Protein AF-A0AAD8KXF7-F1 (afdb_monomer_lite)

pLDDT: mean 88.36, std 10.7, range [42.16, 96.44]

Sequence (101 aa):
MIGSKQAVVKMNNYQMYRQIMSPGWTLGWKWSKNEVIWSIVGAQATDQGDCKDFPSDIPHSCDKNPRIIDLQPGAPYNQQFQNCCKGGILSLLGQDPHSYN

Foldseek 3Di:
DPDDDDDDDDDADADPPDWADPCADKDKDFDPDQDWAQDAAQKAFPAAPDQPVCPDRRRSHRDRITIIWGAAPPPDPVRHDQPGHPSRTHDHQPPDPRNPD

Structure (mmCIF, N/CA/C/O backbone):
data_AF-A0AAD8KXF7-F1
#
_entry.id   AF-A0AAD8KXF7-F1
#
loop_
_atom_site.group_PDB
_atom_site.id
_atom_site.type_symbol
_atom_site.label_atom_id
_atom_site.label_alt_id
_atom_site.label_comp_id
_atom_site.label_asym_id
_atom_site.label_entity_id
_atom_site.label_seq_id
_atom_site.pdbx_PDB_ins_code
_atom_site.Cartn_x
_atom_site.Cartn_y
_atom_site.Cartn_z
_atom_site.occupancy
_atom_site.B_iso_or_equiv
_atom_site.auth_seq_id
_atom_site.auth_comp_id
_atom_site.auth_asym_id
_atom_site.auth_atom_id
_atom_site.pdbx_PDB_model_num
ATOM 1 N N . MET A 1 1 ? -8.386 15.492 20.223 1.00 42.16 1 MET A N 1
ATOM 2 C CA . MET A 1 1 ? -8.049 14.994 18.874 1.00 42.16 1 MET A CA 1
ATOM 3 C C . MET A 1 1 ? -7.088 13.831 19.034 1.00 42.16 1 MET A C 1
ATOM 5 O O . MET A 1 1 ? -5.999 14.038 19.553 1.00 42.16 1 MET A O 1
ATOM 9 N N . ILE A 1 2 ? -7.506 12.612 18.695 1.00 55.91 2 ILE A N 1
ATOM 10 C CA . ILE A 1 2 ? -6.587 11.470 18.607 1.00 55.91 2 ILE A CA 1
ATOM 11 C C . ILE A 1 2 ? -5.728 11.742 17.367 1.00 55.91 2 ILE A C 1
ATOM 13 O O . ILE A 1 2 ? -6.268 11.900 16.278 1.00 55.91 2 ILE A O 1
ATOM 17 N N . GLY A 1 3 ? -4.423 11.943 17.549 1.00 65.19 3 GLY A N 1
ATOM 18 C CA . GLY A 1 3 ? -3.539 12.388 16.472 1.00 65.19 3 GLY A CA 1
ATOM 19 C C . GLY A 1 3 ? -3.430 11.348 15.358 1.00 65.19 3 GLY A C 1
ATOM 20 O O . GLY A 1 3 ? -3.062 10.203 15.615 1.00 65.19 3 GLY A O 1
ATOM 21 N N . SER A 1 4 ? -3.717 11.750 14.120 1.00 76.69 4 SER A N 1
ATOM 22 C CA . SER A 1 4 ? -3.412 10.953 12.933 1.00 76.69 4 SER A CA 1
ATOM 23 C C . SER A 1 4 ? -1.900 10.947 12.707 1.00 76.69 4 SER A C 1
ATOM 25 O O . SER A 1 4 ? -1.296 12.010 12.547 1.00 76.69 4 SER A O 1
ATOM 27 N N . LYS A 1 5 ? -1.281 9.766 12.680 1.00 86.56 5 LYS A N 1
ATOM 28 C CA . LYS A 1 5 ? 0.119 9.616 12.266 1.00 86.56 5 LYS A CA 1
ATOM 29 C C . LYS A 1 5 ? 0.172 9.428 10.754 1.00 86.56 5 LYS A C 1
ATOM 31 O O . LYS A 1 5 ? -0.596 8.641 10.211 1.00 86.56 5 LYS A O 1
ATOM 36 N N . GLN A 1 6 ? 1.087 10.129 10.097 1.00 91.31 6 GLN A N 1
ATOM 37 C CA . GLN A 1 6 ? 1.376 9.951 8.677 1.00 91.31 6 GLN A CA 1
ATOM 38 C C . GLN A 1 6 ? 2.772 9.353 8.527 1.00 91.31 6 GLN A C 1
ATOM 40 O O . GLN A 1 6 ? 3.682 9.690 9.286 1.00 91.31 6 GLN A O 1
ATOM 45 N N . ALA A 1 7 ? 2.932 8.462 7.557 1.00 91.81 7 ALA A N 1
ATOM 46 C CA . ALA A 1 7 ? 4.209 7.867 7.205 1.00 91.81 7 ALA A CA 1
ATOM 47 C C . ALA A 1 7 ? 4.306 7.768 5.683 1.00 91.81 7 ALA A C 1
ATOM 49 O O . ALA A 1 7 ? 3.321 7.455 5.016 1.00 91.81 7 ALA A O 1
ATOM 50 N N . VAL A 1 8 ? 5.499 8.020 5.151 1.00 93.25 8 VAL A N 1
ATOM 51 C CA . VAL A 1 8 ? 5.817 7.820 3.736 1.00 93.25 8 VAL A CA 1
ATOM 52 C C . VAL A 1 8 ? 6.799 6.665 3.647 1.00 93.25 8 VAL A C 1
ATOM 54 O O . VAL A 1 8 ? 7.829 6.668 4.321 1.00 93.25 8 VAL A O 1
ATOM 57 N N . VAL A 1 9 ? 6.476 5.673 2.822 1.00 91.56 9 VAL A N 1
ATOM 58 C CA . VAL A 1 9 ? 7.314 4.493 2.607 1.00 91.56 9 VAL A CA 1
ATOM 59 C C . VAL A 1 9 ? 7.899 4.562 1.204 1.00 91.56 9 VAL A C 1
ATOM 61 O O . VAL A 1 9 ? 7.161 4.623 0.225 1.00 91.56 9 VAL A O 1
ATOM 64 N N . LYS A 1 10 ? 9.232 4.537 1.106 1.00 91.00 10 LYS A N 1
ATOM 65 C CA . LYS A 1 10 ? 9.954 4.446 -0.168 1.00 91.00 10 LYS A CA 1
ATOM 66 C C . LYS A 1 10 ? 10.543 3.047 -0.315 1.00 91.00 10 LYS A C 1
ATOM 6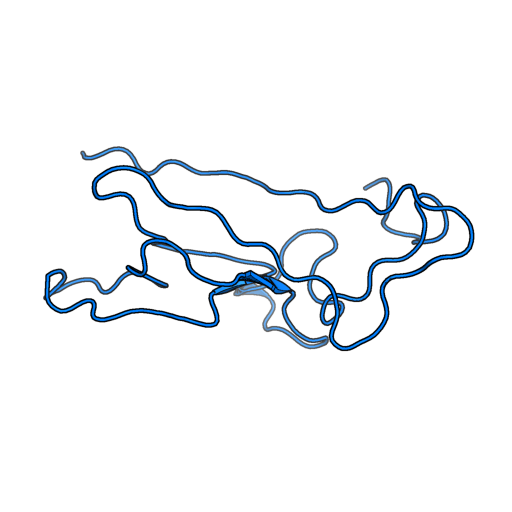8 O O . LYS A 1 10 ? 11.361 2.630 0.502 1.00 91.00 10 LYS A O 1
ATOM 73 N N . MET A 1 11 ? 10.150 2.347 -1.374 1.00 89.06 11 MET A N 1
ATOM 74 C CA . MET A 1 11 ? 10.693 1.036 -1.730 1.00 89.06 11 MET A CA 1
ATOM 75 C C . MET A 1 11 ? 11.840 1.221 -2.727 1.00 89.06 11 MET A C 1
ATOM 77 O O . MET A 1 11 ? 11.652 1.828 -3.775 1.00 89.06 11 MET A O 1
ATOM 81 N N . ASN A 1 12 ? 13.026 0.699 -2.409 1.00 89.19 12 ASN A N 1
ATOM 82 C CA . ASN A 1 12 ? 14.194 0.727 -3.293 1.00 89.19 12 ASN A CA 1
ATOM 83 C C . ASN A 1 12 ? 14.739 -0.693 -3.469 1.00 89.19 12 ASN A C 1
ATOM 85 O O . ASN A 1 12 ? 14.829 -1.446 -2.498 1.00 89.19 12 ASN A O 1
ATOM 89 N N . ASN A 1 13 ? 15.149 -1.044 -4.688 1.00 90.00 13 ASN A N 1
ATOM 90 C CA . ASN A 1 13 ? 15.802 -2.317 -4.974 1.00 90.00 13 ASN A CA 1
ATOM 91 C C . ASN A 1 13 ? 17.305 -2.106 -5.217 1.00 90.00 13 ASN A C 1
ATOM 93 O O . ASN A 1 13 ? 17.710 -1.551 -6.238 1.00 90.00 13 ASN A O 1
ATOM 97 N N . TYR A 1 14 ? 18.119 -2.570 -4.267 1.00 90.06 14 TYR A N 1
ATOM 98 C CA . TYR A 1 14 ? 19.587 -2.500 -4.305 1.00 90.06 14 TYR A CA 1
ATOM 99 C C . TYR A 1 14 ? 20.247 -3.809 -4.760 1.00 90.06 14 TYR A C 1
ATOM 101 O O . TYR A 1 14 ? 21.468 -3.943 -4.690 1.00 90.06 14 TYR A O 1
ATOM 109 N N . GLN A 1 15 ? 19.468 -4.810 -5.173 1.00 87.06 15 GLN A N 1
ATOM 110 C CA . GLN A 1 15 ? 20.046 -6.036 -5.717 1.00 87.06 15 GLN A CA 1
ATOM 111 C C . GLN A 1 15 ? 20.699 -5.736 -7.071 1.00 87.06 15 GLN A C 1
ATOM 113 O O . GLN A 1 15 ? 20.350 -4.756 -7.711 1.00 87.06 15 GLN A O 1
ATOM 118 N N . MET A 1 16 ? 21.650 -6.556 -7.523 1.00 83.81 16 MET A N 1
ATOM 119 C CA . MET A 1 16 ? 22.209 -6.460 -8.878 1.00 83.81 16 MET A CA 1
ATOM 120 C C . MET A 1 16 ? 21.545 -7.497 -9.783 1.00 83.81 16 MET A C 1
ATOM 122 O O . MET A 1 16 ? 21.379 -8.648 -9.380 1.00 83.81 16 MET A O 1
ATOM 126 N N . TYR A 1 17 ? 21.176 -7.093 -11.002 1.00 81.81 17 TYR A N 1
ATOM 127 C CA . TYR A 1 17 ? 20.597 -7.962 -12.043 1.00 81.81 17 TYR A CA 1
ATOM 128 C C . TYR A 1 17 ? 19.310 -8.713 -11.645 1.00 81.81 17 TYR A C 1
ATOM 130 O O . TYR A 1 17 ? 18.910 -9.661 -12.315 1.00 81.81 17 TYR A O 1
ATOM 138 N N . ARG A 1 18 ? 18.646 -8.299 -10.560 1.00 88.69 18 ARG A N 1
ATOM 139 C CA . ARG A 1 18 ? 17.400 -8.893 -10.061 1.00 88.69 18 ARG A CA 1
ATOM 140 C C . ARG A 1 18 ? 16.342 -7.818 -9.869 1.00 88.69 18 ARG A C 1
ATOM 142 O O . ARG A 1 18 ? 16.205 -7.251 -8.789 1.00 88.69 18 ARG A O 1
ATOM 149 N N . GLN A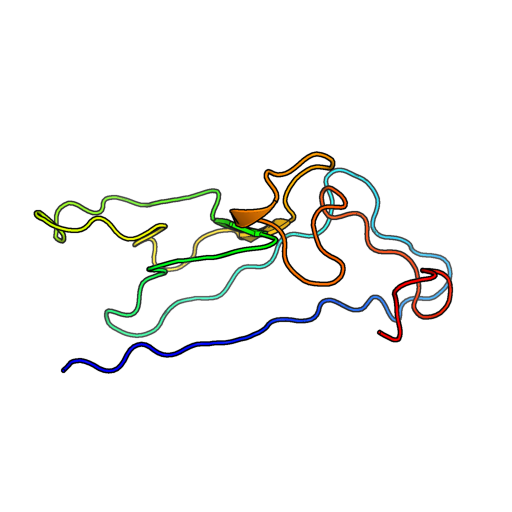 1 19 ? 15.618 -7.515 -10.938 1.00 89.44 19 GLN A N 1
ATOM 150 C CA . GLN A 1 19 ? 14.432 -6.663 -10.865 1.00 89.44 19 GLN A CA 1
ATOM 151 C C . GLN A 1 19 ? 13.272 -7.439 -10.235 1.00 89.44 19 GLN A C 1
ATOM 153 O O . GLN A 1 19 ? 13.142 -8.647 -10.446 1.00 89.44 19 GLN A O 1
ATOM 158 N N . ILE A 1 20 ? 12.416 -6.744 -9.484 1.00 92.81 20 ILE A N 1
ATOM 159 C CA . ILE A 1 20 ? 11.141 -7.311 -9.045 1.00 92.81 20 ILE A CA 1
ATOM 160 C C . ILE A 1 20 ? 10.153 -7.098 -10.185 1.00 92.81 20 ILE A C 1
ATOM 162 O O . ILE A 1 20 ? 9.811 -5.962 -10.504 1.00 92.81 20 ILE A O 1
ATOM 166 N N . MET A 1 21 ? 9.736 -8.192 -10.810 1.00 91.19 21 MET A N 1
ATOM 167 C CA . MET A 1 21 ? 8.732 -8.200 -11.874 1.00 91.19 21 MET A CA 1
ATOM 168 C C . MET A 1 21 ? 7.351 -8.542 -11.294 1.00 91.19 21 MET A C 1
ATOM 170 O O . MET A 1 21 ? 7.230 -8.864 -10.111 1.00 91.19 21 MET A O 1
ATOM 174 N N . SER A 1 22 ? 6.307 -8.493 -12.127 1.00 90.06 22 SER A N 1
ATOM 175 C CA . SER A 1 22 ? 4.955 -8.949 -11.763 1.00 90.06 22 SER A CA 1
ATOM 176 C C . SER A 1 22 ? 4.991 -10.358 -11.128 1.00 90.06 22 SER A C 1
ATOM 178 O O . SER A 1 22 ? 5.735 -11.209 -11.626 1.00 90.06 22 SER A O 1
ATOM 180 N N . PRO A 1 23 ? 4.250 -10.628 -10.032 1.00 90.31 23 PRO A N 1
ATOM 181 C CA . PRO A 1 23 ? 3.138 -9.846 -9.466 1.00 90.31 23 PRO A CA 1
ATOM 182 C C . PRO A 1 23 ? 3.550 -8.633 -8.617 1.00 90.31 23 PRO A C 1
ATOM 184 O O . PRO A 1 23 ? 2.681 -7.942 -8.092 1.00 90.31 23 PRO A O 1
ATOM 187 N N . GLY A 1 24 ? 4.853 -8.365 -8.502 1.00 93.75 24 GLY A N 1
ATOM 188 C CA . GLY A 1 24 ? 5.390 -7.206 -7.806 1.00 93.75 24 GLY A CA 1
ATOM 189 C C . GLY A 1 24 ? 5.772 -7.480 -6.354 1.00 93.75 24 GLY A C 1
ATOM 190 O O . GLY A 1 24 ? 5.667 -8.599 -5.848 1.00 93.75 24 GLY A O 1
ATOM 191 N N . TRP A 1 25 ? 6.268 -6.445 -5.679 1.00 93.31 25 TRP A N 1
ATOM 192 C CA . TRP A 1 25 ? 6.572 -6.520 -4.254 1.00 93.31 25 TRP A CA 1
ATOM 193 C C . TRP A 1 25 ? 5.294 -6.512 -3.410 1.00 93.31 25 TRP A C 1
ATOM 195 O O . TRP A 1 25 ? 4.274 -5.928 -3.771 1.00 93.31 25 TRP A O 1
ATOM 205 N N . THR A 1 26 ? 5.388 -7.120 -2.231 1.00 94.88 26 THR A N 1
ATOM 206 C CA . THR A 1 26 ? 4.374 -7.023 -1.181 1.00 94.88 26 THR A CA 1
ATOM 207 C C . THR A 1 26 ? 5.051 -6.597 0.108 1.00 94.88 26 THR A C 1
ATOM 209 O O . THR A 1 26 ? 6.139 -7.087 0.417 1.00 94.88 26 THR A O 1
ATOM 212 N N . LEU A 1 27 ? 4.410 -5.727 0.876 1.00 93.44 27 LEU A N 1
ATOM 213 C CA . LEU A 1 27 ? 4.910 -5.268 2.164 1.00 93.44 27 LEU A CA 1
ATOM 214 C C . LEU A 1 27 ? 3.872 -5.574 3.243 1.00 93.44 27 LEU A C 1
ATOM 216 O O . LEU A 1 27 ? 2.681 -5.400 3.024 1.00 93.44 27 LEU A O 1
ATOM 220 N N . GLY A 1 28 ? 4.309 -6.038 4.406 1.00 91.31 28 GLY A N 1
ATOM 221 C CA . GLY A 1 28 ? 3.425 -6.303 5.536 1.00 91.31 28 GLY A CA 1
ATOM 222 C C . GLY A 1 28 ? 4.132 -5.968 6.835 1.00 91.31 28 GLY A C 1
ATOM 223 O O . GLY A 1 28 ? 5.321 -6.247 6.992 1.00 91.31 28 GLY A O 1
ATOM 224 N N . TRP A 1 29 ? 3.409 -5.352 7.760 1.00 88.88 29 TRP A N 1
ATOM 225 C CA . TRP A 1 29 ? 3.859 -5.162 9.130 1.00 88.88 29 TRP A CA 1
ATOM 226 C C . TRP A 1 29 ? 2.665 -5.214 10.071 1.00 88.88 29 TRP A C 1
ATOM 228 O O . TRP A 1 29 ? 1.525 -4.949 9.688 1.00 88.88 29 TRP A O 1
ATOM 238 N N . LYS A 1 30 ? 2.953 -5.543 11.330 1.00 93.00 30 LYS A N 1
ATOM 239 C CA . LYS A 1 30 ? 1.935 -5.637 12.365 1.00 93.00 30 LYS A CA 1
ATOM 240 C C . LYS A 1 30 ? 1.695 -4.273 13.006 1.00 93.00 30 LYS A C 1
ATOM 242 O O . LYS A 1 30 ? 2.589 -3.735 13.659 1.00 93.00 30 LYS A O 1
ATOM 247 N N . TRP A 1 31 ? 0.488 -3.739 12.859 1.00 90.75 31 TRP A N 1
ATOM 248 C CA . TRP A 1 31 ? 0.072 -2.495 13.509 1.00 90.75 31 TRP A CA 1
ATOM 249 C C . TRP A 1 31 ? -0.069 -2.684 15.021 1.00 90.75 31 TRP A C 1
ATOM 251 O O . TRP A 1 31 ? -0.596 -3.695 15.497 1.00 90.75 31 TRP A O 1
ATOM 261 N N . SER A 1 32 ? 0.414 -1.712 15.797 1.00 90.75 32 SER A N 1
ATOM 262 C CA . SER A 1 32 ? 0.470 -1.823 17.255 1.00 90.75 32 SER A CA 1
ATOM 263 C C . SER A 1 32 ? -0.859 -1.445 17.901 1.00 90.75 32 SER A C 1
ATOM 265 O O . SER A 1 32 ? -1.549 -0.533 17.447 1.00 90.75 32 SER A O 1
ATOM 267 N N . LYS A 1 33 ? -1.213 -2.105 19.010 1.00 89.19 33 LYS A N 1
ATOM 268 C CA . LYS A 1 33 ? -2.417 -1.806 19.810 1.00 89.19 33 LYS A CA 1
ATOM 269 C C . LYS A 1 33 ? -3.662 -1.673 18.925 1.00 89.19 33 LYS A C 1
ATOM 271 O O . LYS A 1 33 ? -4.025 -2.644 18.277 1.00 89.19 33 LYS A O 1
ATOM 276 N N . ASN A 1 34 ? -4.250 -0.478 18.842 1.00 87.94 34 ASN A N 1
ATOM 277 C CA . ASN A 1 34 ? -5.461 -0.165 18.080 1.00 87.94 34 ASN A CA 1
ATOM 278 C C . ASN A 1 34 ? -5.164 0.675 16.825 1.00 87.94 34 ASN A C 1
ATOM 280 O O . ASN A 1 34 ? -6.071 1.284 16.273 1.00 87.94 34 ASN A O 1
ATOM 284 N N . GLU A 1 35 ? -3.904 0.739 16.381 1.00 91.25 35 GLU A N 1
ATOM 285 C CA . GLU A 1 35 ? -3.560 1.380 15.111 1.00 91.25 35 GLU A CA 1
ATOM 286 C C . GLU A 1 35 ? -4.194 0.603 13.947 1.00 91.25 35 GLU A C 1
ATOM 288 O O . GLU A 1 35 ? -4.230 -0.635 13.955 1.00 91.25 35 GLU A O 1
ATOM 293 N N . VAL A 1 36 ? -4.718 1.363 12.987 1.00 93.31 36 VAL A N 1
ATOM 294 C CA . VAL A 1 36 ? -5.391 0.912 11.765 1.00 93.31 36 VAL A CA 1
ATOM 295 C C . VAL A 1 36 ? -4.980 1.828 10.614 1.00 93.31 36 VAL A C 1
ATOM 297 O O . VAL A 1 36 ? -4.500 2.945 10.838 1.00 93.31 36 VAL A O 1
ATOM 300 N N . ILE A 1 37 ? -5.178 1.374 9.382 1.00 94.75 37 ILE A N 1
ATOM 301 C CA . ILE A 1 37 ? -4.909 2.166 8.185 1.00 94.75 37 ILE A CA 1
ATOM 302 C C . ILE A 1 37 ? -6.155 2.980 7.872 1.00 94.75 37 ILE A C 1
ATOM 304 O O . ILE A 1 37 ? -7.102 2.461 7.296 1.00 94.75 37 ILE A O 1
ATOM 308 N N . TRP A 1 38 ? -6.151 4.261 8.226 1.00 94.38 38 TRP A N 1
ATOM 309 C CA . TRP A 1 38 ? -7.250 5.164 7.875 1.00 94.38 38 TRP A CA 1
ATOM 310 C C . TRP A 1 38 ? -7.275 5.494 6.384 1.00 94.38 38 TRP A C 1
ATOM 312 O O . TRP A 1 38 ? -8.327 5.459 5.760 1.00 94.38 38 TRP A O 1
ATOM 322 N N . SER A 1 39 ? -6.111 5.789 5.810 1.00 94.06 39 SER A N 1
ATOM 323 C CA . SER A 1 39 ? -5.957 6.119 4.397 1.00 94.06 39 SER A CA 1
ATOM 324 C C . SER A 1 39 ? -4.576 5.696 3.911 1.00 94.06 39 SER A C 1
ATOM 326 O O . SER A 1 39 ? -3.608 5.694 4.676 1.00 94.06 39 SER A O 1
ATOM 328 N N . ILE A 1 40 ? -4.503 5.324 2.639 1.00 94.50 40 ILE A N 1
ATOM 329 C CA . ILE A 1 40 ? -3.284 4.966 1.923 1.00 94.50 40 ILE A CA 1
ATOM 330 C C . ILE A 1 40 ? -3.418 5.471 0.484 1.00 94.50 40 ILE A C 1
ATOM 332 O O . ILE A 1 40 ? -4.498 5.418 -0.095 1.00 94.50 40 ILE A O 1
ATOM 336 N N . VAL A 1 41 ? -2.328 5.993 -0.075 1.00 95.75 41 VAL A N 1
ATOM 337 C CA . VAL A 1 41 ? -2.246 6.460 -1.467 1.00 95.75 41 VAL A CA 1
ATOM 338 C C . VAL A 1 41 ? -0.958 5.939 -2.092 1.00 95.75 41 VAL A C 1
ATOM 340 O O . VAL A 1 41 ? 0.030 5.710 -1.395 1.00 95.75 41 VAL A O 1
ATOM 343 N N . GLY A 1 42 ? -0.974 5.698 -3.401 1.00 95.12 42 GLY A N 1
ATOM 344 C CA . GLY A 1 42 ? 0.114 5.057 -4.143 1.00 95.12 42 GLY A CA 1
ATOM 345 C C . GLY A 1 42 ? 0.243 3.546 -3.918 1.00 95.12 42 GLY A C 1
ATOM 346 O O . GLY A 1 42 ? 0.961 2.884 -4.652 1.00 95.12 42 GLY A O 1
ATOM 347 N N . ALA A 1 43 ? -0.469 2.988 -2.943 1.00 95.38 43 ALA A N 1
ATOM 348 C CA . ALA A 1 43 ? -0.522 1.566 -2.626 1.00 95.38 43 ALA A CA 1
ATOM 349 C C . ALA A 1 43 ? -1.905 1.226 -2.047 1.00 95.38 43 ALA A C 1
ATOM 351 O O . ALA A 1 43 ? -2.703 2.121 -1.776 1.00 95.38 43 ALA A O 1
ATOM 352 N N . GLN A 1 44 ? -2.187 -0.057 -1.827 1.00 95.50 44 GLN A N 1
ATOM 353 C CA . GLN A 1 44 ? -3.403 -0.511 -1.153 1.00 95.50 44 GLN A CA 1
ATOM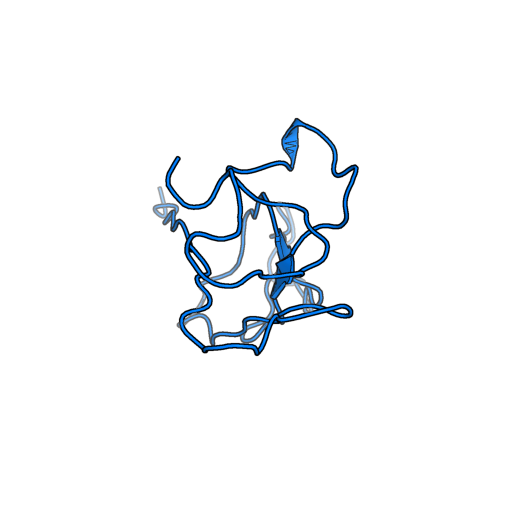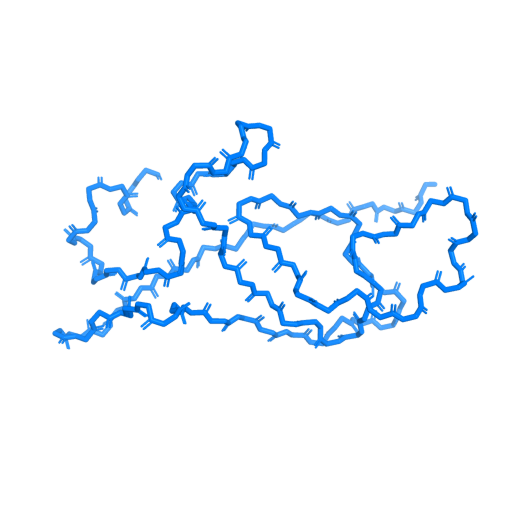 354 C C . GLN A 1 44 ? -3.135 -1.711 -0.246 1.00 95.50 44 GLN A C 1
ATOM 356 O O . GLN A 1 44 ? -2.351 -2.599 -0.582 1.00 95.50 44 GLN A O 1
ATOM 361 N N . ALA A 1 45 ? -3.829 -1.762 0.890 1.00 96.44 45 ALA A N 1
ATOM 362 C CA . ALA A 1 45 ? -3.988 -3.000 1.647 1.00 96.44 45 ALA A CA 1
ATOM 363 C C . ALA A 1 45 ? -4.973 -3.934 0.930 1.00 96.44 45 ALA A C 1
ATOM 365 O O . ALA A 1 45 ? -6.080 -3.500 0.616 1.00 96.44 45 ALA A O 1
ATOM 366 N N . THR A 1 46 ? -4.592 -5.194 0.693 1.00 94.00 46 THR A N 1
ATOM 367 C CA . THR A 1 46 ? -5.481 -6.200 0.082 1.00 94.00 46 THR A CA 1
ATOM 368 C C . THR A 1 46 ? -6.482 -6.789 1.064 1.00 94.00 46 THR A C 1
ATOM 370 O O . THR A 1 46 ? -7.518 -7.293 0.647 1.00 94.00 46 THR A O 1
ATOM 373 N N . ASP A 1 47 ? -6.176 -6.713 2.355 1.00 93.19 47 ASP A N 1
ATOM 374 C CA . ASP A 1 47 ? -6.966 -7.305 3.426 1.00 93.19 47 ASP A CA 1
ATOM 375 C C . ASP A 1 47 ? -7.481 -6.181 4.327 1.00 93.19 47 ASP A C 1
ATOM 377 O O . ASP A 1 47 ? -6.700 -5.437 4.926 1.00 93.19 47 ASP A O 1
ATOM 381 N N . GLN A 1 48 ? -8.804 -6.009 4.385 1.00 91.62 48 GLN A N 1
ATOM 382 C CA . GLN A 1 48 ? -9.426 -4.967 5.211 1.00 91.62 48 GLN A CA 1
ATOM 383 C C . GLN A 1 48 ? -9.648 -5.423 6.657 1.00 91.62 48 GLN A C 1
ATOM 385 O O . GLN A 1 48 ? -9.537 -4.606 7.566 1.00 91.62 48 GLN A O 1
ATOM 390 N N . GLY A 1 49 ? -9.903 -6.718 6.876 1.00 92.31 49 GLY A N 1
ATOM 391 C CA . GL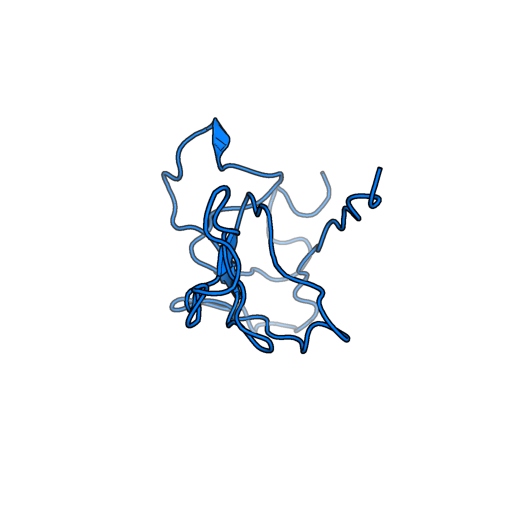Y A 1 49 ? -10.283 -7.272 8.179 1.00 92.31 49 GLY A CA 1
ATOM 392 C C . GLY A 1 49 ? -11.773 -7.093 8.510 1.00 92.31 49 GLY A C 1
ATOM 393 O O . GLY A 1 49 ? -12.556 -6.632 7.681 1.00 92.31 49 GLY A O 1
ATOM 394 N N . ASP A 1 50 ? -12.172 -7.484 9.725 1.00 93.00 50 ASP A N 1
ATOM 395 C CA . ASP A 1 50 ? -13.540 -7.301 10.238 1.00 93.00 50 ASP A CA 1
ATOM 396 C C . ASP A 1 50 ? -13.645 -5.987 11.031 1.00 93.00 50 ASP A C 1
ATOM 398 O O . ASP A 1 50 ? -13.388 -5.946 12.234 1.00 93.00 50 ASP A O 1
ATOM 402 N N . CYS A 1 51 ? -13.993 -4.891 10.352 1.00 93.19 51 CYS A N 1
ATOM 403 C CA . CYS A 1 51 ? -13.967 -3.538 10.927 1.00 93.19 51 CYS A CA 1
ATOM 404 C C . CYS A 1 51 ? -15.245 -3.142 11.681 1.00 93.19 51 CYS A C 1
ATOM 406 O O . CYS A 1 51 ? -15.577 -1.960 11.749 1.00 93.19 51 CYS A O 1
ATOM 408 N N . LYS A 1 52 ? -15.964 -4.105 12.271 1.00 92.38 52 LYS A N 1
ATOM 409 C CA . LYS A 1 52 ? -17.226 -3.869 13.007 1.00 92.38 52 LYS A CA 1
ATOM 410 C C . LYS A 1 52 ? -17.110 -2.890 14.173 1.00 92.38 52 LYS A C 1
ATOM 412 O O . LYS A 1 52 ? -18.093 -2.232 14.500 1.00 92.38 52 LYS A O 1
ATOM 417 N N . ASP A 1 53 ? -15.925 -2.758 14.761 1.00 90.25 53 ASP A N 1
ATOM 418 C CA . ASP A 1 53 ? -15.666 -1.807 15.848 1.00 90.25 53 ASP A CA 1
ATOM 419 C C . ASP A 1 53 ? -15.696 -0.331 15.382 1.00 90.25 53 ASP A C 1
ATOM 421 O O . ASP A 1 53 ? -15.627 0.579 16.209 1.00 90.25 53 ASP A O 1
ATOM 425 N N . PHE A 1 54 ? -15.827 -0.079 14.070 1.00 90.69 54 PHE A N 1
ATOM 426 C CA . PHE A 1 54 ? -15.845 1.246 13.441 1.00 90.69 54 PHE A CA 1
ATOM 427 C C . PHE A 1 54 ? -17.192 1.522 12.735 1.00 90.69 54 PHE A C 1
ATOM 429 O O . PHE A 1 54 ? -17.283 1.449 11.511 1.00 90.69 54 PHE A O 1
ATOM 436 N N . PRO A 1 55 ? -18.268 1.848 13.478 1.00 86.50 55 PRO A N 1
ATOM 437 C CA . PRO A 1 55 ? -19.627 1.910 12.930 1.00 86.50 55 PRO A CA 1
ATOM 438 C C . PRO A 1 55 ? -19.924 3.135 12.048 1.00 86.50 55 PRO A C 1
ATOM 440 O O . PRO A 1 55 ? -20.888 3.105 11.287 1.00 86.50 55 PRO A O 1
ATOM 443 N N . SER A 1 56 ? -19.156 4.222 12.167 1.00 89.12 56 SER A N 1
ATOM 444 C CA . SER A 1 56 ? -19.424 5.489 11.465 1.00 89.12 56 SER A CA 1
ATOM 445 C C . SER A 1 56 ? -18.413 5.829 10.374 1.00 89.12 56 SER A C 1
ATOM 447 O O . SER A 1 56 ? -18.795 6.384 9.350 1.00 89.12 56 SER A O 1
ATOM 449 N N . ASP A 1 57 ? -17.134 5.536 10.604 1.00 90.81 57 ASP A N 1
ATOM 450 C CA . ASP A 1 57 ? -16.045 5.847 9.680 1.00 90.81 57 ASP A CA 1
ATOM 451 C C . ASP A 1 57 ? -15.140 4.623 9.581 1.00 90.81 57 ASP A C 1
ATOM 453 O O . ASP A 1 57 ? -14.436 4.282 10.536 1.00 90.81 57 ASP A O 1
ATOM 457 N N . ILE A 1 58 ? -15.256 3.908 8.463 1.00 93.06 58 ILE A N 1
ATOM 458 C CA . ILE A 1 58 ? -14.582 2.630 8.257 1.00 93.06 58 ILE A CA 1
ATOM 459 C C . ILE A 1 58 ? -13.170 2.925 7.734 1.00 93.06 58 ILE A C 1
ATOM 461 O O . ILE A 1 58 ? -13.037 3.520 6.662 1.00 93.06 58 ILE A O 1
ATOM 465 N N . PRO A 1 59 ? -12.107 2.510 8.446 1.00 94.69 59 PRO A N 1
ATOM 466 C CA . PRO A 1 59 ? -10.741 2.683 7.965 1.00 94.69 59 PRO A CA 1
ATOM 467 C C . PRO A 1 59 ? -10.514 1.896 6.666 1.00 94.69 59 PRO A C 1
ATOM 469 O O . PRO A 1 59 ? -11.146 0.865 6.442 1.00 94.69 59 PRO A O 1
ATOM 472 N N . HIS A 1 60 ? -9.547 2.320 5.843 1.00 95.12 60 HIS A N 1
ATOM 473 C CA . HIS A 1 60 ? -9.105 1.550 4.668 1.00 95.12 60 HIS A CA 1
ATOM 474 C C . HIS A 1 60 ? -8.818 0.078 5.009 1.00 95.12 60 HIS A C 1
ATOM 476 O O . HIS A 1 60 ? -9.195 -0.817 4.253 1.00 95.12 60 HIS A O 1
ATOM 482 N N . SER A 1 61 ? -8.155 -0.177 6.143 1.00 95.69 61 SER A N 1
ATOM 483 C CA . SER A 1 61 ? -7.982 -1.520 6.709 1.00 95.69 61 SER A CA 1
ATOM 484 C C . SER A 1 61 ? -7.827 -1.459 8.230 1.00 95.69 61 SER A C 1
ATOM 486 O O . SER A 1 61 ? -7.020 -0.686 8.751 1.00 95.69 61 SER A O 1
ATOM 488 N N . CYS A 1 62 ? -8.586 -2.291 8.941 1.00 94.94 62 CYS A N 1
ATOM 489 C CA . CYS A 1 62 ? -8.455 -2.525 10.380 1.00 94.94 62 CYS A CA 1
ATOM 490 C C . CYS A 1 62 ? -7.729 -3.838 10.708 1.00 94.94 62 CYS A C 1
ATOM 492 O O . CYS A 1 62 ? -7.531 -4.148 11.888 1.00 94.94 62 CYS A O 1
ATOM 494 N N . ASP A 1 63 ? -7.327 -4.606 9.690 1.00 95.06 63 ASP A N 1
ATOM 495 C CA . ASP A 1 63 ? -6.514 -5.798 9.887 1.00 95.06 63 ASP A CA 1
ATOM 496 C C . ASP A 1 63 ? -5.196 -5.427 10.586 1.00 95.06 63 ASP A C 1
ATOM 498 O O . ASP A 1 63 ? -4.582 -4.384 10.341 1.00 95.06 63 ASP A O 1
ATOM 502 N N . LYS A 1 64 ? -4.753 -6.289 11.501 1.00 93.06 64 LYS A N 1
ATOM 503 C CA . LYS A 1 64 ? -3.521 -6.074 12.258 1.00 93.06 64 LYS A CA 1
ATOM 504 C C . LYS A 1 64 ? -2.282 -6.324 11.426 1.00 93.06 64 LYS A C 1
ATOM 506 O O . LYS A 1 64 ? -1.253 -5.743 11.754 1.00 93.06 64 LYS A O 1
ATOM 511 N N . ASN A 1 65 ? -2.356 -7.178 10.410 1.00 93.88 65 ASN A N 1
ATOM 512 C CA . ASN A 1 65 ? -1.221 -7.509 9.555 1.00 93.88 65 ASN A CA 1
ATOM 513 C C . ASN A 1 65 ? -1.635 -7.552 8.073 1.00 93.88 65 ASN A C 1
ATOM 515 O O . ASN A 1 65 ? -1.514 -8.605 7.440 1.00 93.88 65 ASN A O 1
ATOM 519 N N . PRO A 1 66 ? -2.117 -6.424 7.520 1.00 95.56 66 PRO A N 1
ATOM 520 C CA . PRO A 1 66 ? -2.583 -6.382 6.148 1.00 95.56 66 PRO A CA 1
ATOM 521 C C . PRO A 1 66 ? -1.407 -6.544 5.188 1.00 95.56 66 PRO A C 1
ATOM 523 O O . PRO A 1 66 ? -0.308 -6.028 5.427 1.00 95.56 66 PRO A O 1
ATOM 526 N N . ARG A 1 67 ? -1.646 -7.201 4.053 1.00 95.88 67 ARG A N 1
ATOM 527 C CA . ARG A 1 67 ? -0.693 -7.198 2.943 1.00 95.88 67 ARG A CA 1
ATOM 528 C C . ARG A 1 67 ? -0.892 -5.940 2.101 1.00 95.88 67 ARG A C 1
ATOM 530 O O . ARG A 1 67 ? -1.971 -5.707 1.568 1.00 95.88 67 ARG A O 1
ATOM 537 N N . ILE A 1 68 ? 0.161 -5.145 1.966 1.00 96.06 68 ILE A N 1
ATOM 538 C CA . ILE A 1 68 ? 0.209 -3.942 1.136 1.00 96.06 68 ILE A CA 1
ATOM 539 C C . ILE A 1 68 ? 0.827 -4.279 -0.218 1.00 96.06 68 ILE A C 1
ATOM 541 O O . ILE A 1 68 ? 1.890 -4.903 -0.285 1.00 96.06 68 ILE A O 1
ATOM 545 N N . ILE A 1 69 ? 0.172 -3.832 -1.283 1.00 95.50 69 ILE A N 1
ATOM 546 C CA . ILE A 1 69 ? 0.657 -3.915 -2.661 1.00 95.50 69 ILE A CA 1
ATOM 547 C C . ILE A 1 69 ? 0.654 -2.531 -3.302 1.00 95.50 69 ILE A C 1
ATOM 549 O O . ILE A 1 69 ? -0.142 -1.667 -2.934 1.00 95.50 69 ILE A O 1
ATOM 553 N N . ASP A 1 70 ? 1.526 -2.329 -4.279 1.00 95.31 70 ASP A N 1
ATOM 554 C CA . ASP A 1 70 ? 1.483 -1.152 -5.143 1.00 95.31 70 ASP A CA 1
ATOM 555 C C . ASP A 1 70 ? 0.186 -1.125 -5.969 1.00 95.31 70 ASP A C 1
ATOM 557 O O . ASP A 1 70 ? -0.403 -2.167 -6.284 1.00 95.31 70 ASP A O 1
ATOM 561 N N . LEU A 1 71 ? -0.256 0.071 -6.349 1.00 95.75 71 LEU A N 1
ATOM 562 C CA . LEU A 1 71 ? -1.381 0.203 -7.269 1.00 95.75 71 LEU A CA 1
ATOM 563 C C . LEU A 1 71 ? -0.968 -0.197 -8.695 1.00 95.75 71 LEU A C 1
ATOM 565 O O . LEU A 1 71 ? 0.205 -0.175 -9.068 1.00 95.75 71 LEU A O 1
ATOM 569 N N . GLN A 1 72 ? -1.945 -0.583 -9.513 1.00 94.56 72 GLN A N 1
ATOM 570 C CA . GLN A 1 72 ? -1.697 -0.884 -10.924 1.00 94.56 72 GLN A CA 1
ATOM 571 C C . GLN A 1 72 ? -1.499 0.405 -11.742 1.00 94.56 72 GLN A C 1
ATOM 573 O O . GLN A 1 72 ? -2.010 1.464 -11.351 1.00 94.56 72 GLN A O 1
ATOM 578 N N . PRO A 1 73 ? -0.810 0.330 -12.898 1.00 93.19 73 PRO A N 1
ATOM 579 C CA . PRO A 1 73 ? -0.763 1.438 -13.844 1.00 93.19 73 PRO A CA 1
ATOM 580 C C . PRO A 1 73 ? -2.175 1.908 -14.213 1.00 93.19 73 PRO A C 1
ATOM 582 O O . PRO A 1 73 ? -3.068 1.094 -14.441 1.00 93.19 73 PRO A O 1
ATOM 585 N N . GLY A 1 74 ? -2.381 3.226 -14.266 1.00 92.69 74 GLY A N 1
ATOM 586 C CA . GLY A 1 74 ? -3.702 3.821 -14.513 1.00 92.69 74 GLY A CA 1
ATOM 587 C C . GLY A 1 74 ? -4.525 4.113 -13.255 1.00 92.69 74 GLY A C 1
ATOM 588 O O . GLY A 1 74 ? -5.698 4.464 -13.374 1.00 92.69 74 GLY A O 1
ATOM 589 N N . ALA A 1 75 ? -3.929 4.006 -12.061 1.00 94.44 75 ALA A N 1
ATOM 590 C CA . ALA A 1 75 ? -4.562 4.442 -10.817 1.00 94.44 75 ALA A CA 1
ATOM 591 C C . ALA A 1 75 ? -5.117 5.884 -10.931 1.00 94.44 75 ALA A C 1
ATOM 593 O O . ALA A 1 75 ? -4.449 6.740 -11.523 1.00 94.44 75 ALA A O 1
ATOM 594 N N . PRO A 1 76 ? -6.301 6.187 -10.359 1.00 94.88 76 PRO A N 1
ATOM 595 C CA . PRO A 1 76 ? -6.870 7.535 -10.367 1.00 94.88 76 PRO A CA 1
ATOM 596 C C . PRO A 1 76 ? -5.912 8.579 -9.783 1.00 94.88 76 PRO A C 1
ATOM 598 O O . PRO A 1 76 ? -5.215 8.301 -8.812 1.00 94.88 76 PRO A O 1
ATOM 601 N N . TYR A 1 77 ? -5.905 9.800 -10.327 1.00 92.56 77 TYR A N 1
ATOM 602 C CA . TYR A 1 77 ? -4.956 10.855 -9.930 1.00 92.56 77 TYR A CA 1
ATOM 603 C C . TYR A 1 77 ? -4.961 11.159 -8.420 1.00 92.56 77 TYR A C 1
ATOM 605 O O . TYR A 1 77 ? -3.911 11.357 -7.822 1.00 92.56 77 TYR A O 1
ATOM 613 N N . ASN A 1 78 ? -6.128 11.125 -7.774 1.00 94.12 78 ASN A N 1
ATOM 614 C CA . ASN A 1 78 ? -6.270 11.344 -6.328 1.00 94.12 78 ASN A CA 1
ATOM 615 C C . ASN A 1 78 ? -5.778 10.173 -5.455 1.00 94.12 78 ASN A C 1
ATOM 617 O O . ASN A 1 78 ? -5.761 10.290 -4.234 1.00 94.12 78 ASN A O 1
ATOM 621 N N . GLN A 1 79 ? -5.424 9.048 -6.072 1.00 94.81 79 GLN A N 1
ATOM 622 C CA . GLN A 1 79 ? -4.854 7.861 -5.436 1.00 94.81 79 GLN A CA 1
ATOM 623 C C . GLN A 1 79 ? -3.377 7.681 -5.799 1.00 94.81 79 GLN A C 1
ATOM 625 O O . GLN A 1 79 ? -2.734 6.752 -5.312 1.00 94.81 79 GLN A O 1
ATOM 630 N N . GLN A 1 80 ? -2.825 8.547 -6.652 1.00 93.56 80 GLN A N 1
ATOM 631 C CA . GLN A 1 80 ? -1.418 8.503 -7.012 1.00 93.56 80 GLN A CA 1
ATOM 632 C C . GLN A 1 80 ? -0.559 9.138 -5.921 1.00 93.56 80 GLN A C 1
ATOM 634 O O . GLN A 1 80 ? -0.941 10.094 -5.248 1.00 93.56 80 GLN A O 1
ATOM 639 N N . PHE A 1 81 ? 0.641 8.596 -5.784 1.00 93.12 81 PHE A N 1
ATOM 640 C CA . PHE A 1 81 ? 1.713 9.152 -4.984 1.00 93.12 81 PHE A CA 1
ATOM 641 C C . PHE A 1 81 ? 2.993 9.170 -5.819 1.00 93.12 81 PHE A C 1
ATOM 643 O O . PHE A 1 81 ? 3.078 8.551 -6.882 1.00 93.12 81 PHE A O 1
ATOM 650 N N . GLN A 1 82 ? 4.004 9.888 -5.351 1.00 88.00 82 GLN A N 1
ATOM 651 C CA . GLN A 1 82 ? 5.261 10.017 -6.069 1.00 88.00 82 GLN A CA 1
ATOM 652 C C . GLN A 1 82 ? 5.889 8.649 -6.381 1.00 88.00 82 GLN A C 1
ATOM 654 O O . GLN A 1 82 ? 6.072 7.821 -5.491 1.00 88.00 82 GLN A O 1
ATOM 659 N N . ASN A 1 83 ? 6.223 8.435 -7.657 1.00 83.00 83 ASN A N 1
ATOM 660 C CA . ASN A 1 83 ? 6.829 7.208 -8.183 1.00 83.00 83 ASN A CA 1
ATOM 661 C C . ASN A 1 83 ? 6.039 5.906 -7.899 1.00 83.00 83 ASN A C 1
ATOM 663 O O . ASN A 1 83 ? 6.618 4.819 -7.913 1.00 83.00 83 ASN A O 1
ATOM 667 N N . CYS A 1 84 ? 4.732 6.007 -7.638 1.00 82.94 84 CYS A N 1
ATOM 668 C CA . CYS A 1 84 ? 3.862 4.854 -7.419 1.00 82.94 84 CYS A CA 1
ATOM 669 C C . CYS A 1 84 ? 3.404 4.194 -8.720 1.00 82.94 84 CYS A C 1
ATOM 671 O O . CYS A 1 84 ? 3.612 4.687 -9.832 1.00 82.94 84 CYS A O 1
ATOM 673 N N . CYS A 1 85 ? 2.611 3.151 -8.508 1.00 92.06 85 CYS A N 1
ATOM 674 C CA . CYS A 1 85 ? 1.584 2.670 -9.406 1.00 92.06 85 CYS A CA 1
ATOM 675 C C . CYS A 1 85 ? 2.140 1.925 -10.620 1.00 92.06 85 CYS A C 1
ATOM 677 O O . CYS A 1 85 ? 1.639 2.028 -11.739 1.00 92.06 85 CYS A O 1
ATOM 679 N N . LYS A 1 86 ? 3.202 1.157 -10.381 1.00 93.19 86 LYS A N 1
ATOM 680 C CA . LYS A 1 86 ? 3.889 0.314 -11.363 1.00 93.19 86 LYS A CA 1
ATOM 681 C C . LYS A 1 86 ? 3.455 -1.147 -11.249 1.00 93.19 86 LYS A C 1
ATOM 683 O O . LYS A 1 86 ? 4.122 -2.026 -11.793 1.00 93.19 86 LYS A O 1
ATOM 688 N N . GLY A 1 87 ? 2.375 -1.431 -10.517 1.00 93.94 87 GLY A N 1
ATOM 689 C CA . GLY A 1 87 ? 1.920 -2.793 -10.241 1.00 93.94 87 GLY A CA 1
ATOM 690 C C . GLY A 1 87 ? 2.946 -3.599 -9.444 1.00 93.94 87 GLY A C 1
ATOM 691 O O . GLY A 1 87 ? 3.035 -4.812 -9.600 1.00 93.94 87 GLY A O 1
ATOM 692 N N . GLY A 1 88 ? 3.773 -2.918 -8.648 1.00 94.06 88 GLY A N 1
ATOM 693 C CA . GLY A 1 88 ? 4.782 -3.524 -7.787 1.00 94.06 88 GLY A CA 1
ATOM 694 C C . GLY A 1 88 ? 6.069 -3.903 -8.518 1.00 94.06 88 GLY A C 1
ATOM 695 O O . GLY A 1 88 ? 6.954 -4.507 -7.909 1.00 94.06 88 GLY A O 1
ATOM 696 N N . ILE A 1 89 ? 6.204 -3.540 -9.798 1.00 93.12 89 ILE A N 1
ATOM 697 C CA . ILE A 1 89 ? 7.468 -3.666 -10.521 1.00 93.12 89 ILE A CA 1
ATOM 698 C C . ILE A 1 89 ? 8.481 -2.703 -9.900 1.00 93.12 89 ILE A C 1
ATOM 700 O O . ILE A 1 89 ? 8.243 -1.497 -9.824 1.00 93.12 89 ILE A O 1
ATOM 704 N N . LEU A 1 90 ? 9.627 -3.234 -9.474 1.00 91.50 90 LEU A N 1
ATOM 705 C CA . LEU A 1 90 ? 10.695 -2.452 -8.858 1.00 91.50 90 LEU A CA 1
ATOM 706 C C . LEU A 1 90 ? 12.033 -2.732 -9.544 1.00 91.50 90 LEU A C 1
ATOM 708 O O . LEU A 1 90 ? 12.684 -3.764 -9.327 1.00 91.50 90 LEU A O 1
ATOM 712 N N . SER A 1 91 ? 12.432 -1.777 -10.382 1.00 88.50 91 SER A N 1
ATOM 713 C CA . SER A 1 91 ? 13.715 -1.775 -11.080 1.00 88.50 91 SER A CA 1
ATOM 714 C C . SER A 1 91 ? 14.889 -1.565 -10.129 1.00 88.50 91 SER A C 1
ATOM 716 O O . SER A 1 91 ? 14.738 -1.068 -9.015 1.00 88.50 91 SER A O 1
ATOM 718 N N . LEU A 1 92 ? 16.074 -1.930 -10.610 1.00 87.00 92 LEU A N 1
ATOM 719 C CA . LEU A 1 92 ? 17.351 -1.669 -9.955 1.00 87.00 92 LEU A CA 1
ATOM 720 C C . LEU A 1 92 ? 17.511 -0.158 -9.720 1.00 87.00 92 LEU A C 1
ATOM 722 O O . LEU A 1 92 ? 17.142 0.646 -10.584 1.00 87.00 92 LEU A O 1
ATOM 726 N N . LEU A 1 93 ? 18.079 0.232 -8.577 1.00 79.38 93 LEU A N 1
ATOM 727 C CA . LEU A 1 93 ? 18.351 1.642 -8.297 1.00 79.38 93 LEU A CA 1
ATOM 728 C C . LEU A 1 93 ? 19.192 2.266 -9.424 1.00 79.38 93 LEU A C 1
ATOM 730 O O . LEU A 1 93 ? 20.218 1.714 -9.819 1.00 79.38 93 LEU A O 1
ATOM 734 N N . GLY A 1 94 ? 18.754 3.421 -9.932 1.00 70.94 94 GLY A N 1
ATOM 735 C CA . GLY A 1 94 ? 19.442 4.152 -11.000 1.00 70.94 94 GLY A CA 1
ATOM 736 C C . GLY A 1 94 ? 19.069 3.719 -12.421 1.00 70.94 94 GLY A C 1
ATOM 737 O O . GLY A 1 94 ? 19.429 4.413 -13.366 1.00 70.94 94 GLY A O 1
ATOM 738 N N . GLN A 1 95 ? 18.314 2.627 -12.592 1.00 73.38 95 GLN A N 1
ATOM 739 C CA . GLN A 1 95 ? 17.715 2.273 -13.887 1.00 73.38 95 GLN A CA 1
ATOM 740 C C . GLN A 1 95 ? 16.303 2.836 -14.071 1.00 73.38 95 GLN A C 1
ATOM 742 O O . GLN A 1 95 ? 15.831 2.945 -15.199 1.00 73.38 95 GLN A O 1
ATOM 747 N N . ASP A 1 96 ? 15.617 3.180 -12.981 1.00 69.75 96 ASP A N 1
ATOM 748 C CA . ASP A 1 96 ? 14.324 3.855 -13.046 1.00 69.75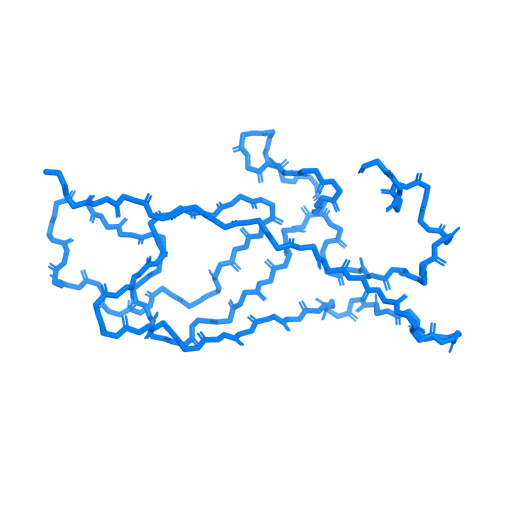 96 ASP A CA 1
ATOM 749 C C . ASP A 1 96 ? 14.546 5.371 -13.231 1.00 69.75 96 ASP A C 1
ATOM 751 O O . ASP A 1 96 ? 15.159 5.994 -12.355 1.00 69.75 96 ASP A O 1
ATOM 755 N N . PRO A 1 97 ? 14.055 5.997 -14.320 1.00 66.19 97 PRO A N 1
ATOM 756 C CA . PRO A 1 97 ? 14.201 7.437 -14.561 1.00 66.19 97 PRO A CA 1
ATOM 757 C C . PRO A 1 97 ? 13.653 8.308 -13.422 1.00 66.19 97 PRO A C 1
ATOM 759 O O . PRO A 1 97 ? 14.045 9.462 -13.276 1.00 66.19 97 PRO A O 1
ATOM 762 N N . HIS A 1 98 ? 12.770 7.746 -12.593 1.00 65.50 98 HIS A N 1
ATOM 763 C CA . HIS A 1 98 ? 12.137 8.417 -11.463 1.00 65.50 98 HIS A CA 1
ATOM 764 C C . HIS A 1 98 ? 12.753 8.042 -10.098 1.00 65.50 98 HIS A C 1
ATOM 766 O O . HIS A 1 98 ? 12.194 8.383 -9.062 1.00 65.50 98 HIS A O 1
ATOM 772 N N . SER A 1 99 ? 13.914 7.368 -10.061 1.00 58.81 99 SER A N 1
ATOM 773 C CA . SER A 1 99 ? 14.564 6.908 -8.810 1.00 58.81 99 SER A CA 1
ATOM 774 C C . SER A 1 99 ? 14.911 8.038 -7.821 1.00 58.81 99 SER A C 1
ATOM 776 O O . SER A 1 99 ? 14.930 7.828 -6.600 1.00 58.81 99 SER A O 1
ATOM 778 N N . TYR A 1 100 ? 15.250 9.216 -8.355 1.00 53.69 100 TYR A N 1
ATOM 779 C CA . TYR A 1 100 ? 15.917 10.307 -7.630 1.00 53.69 100 TYR A CA 1
ATOM 780 C C . TYR A 1 100 ? 15.034 11.519 -7.340 1.00 53.69 100 TYR A C 1
ATOM 782 O O . TYR A 1 100 ? 15.481 12.406 -6.618 1.00 53.69 100 TYR A O 1
ATOM 790 N N . ASN A 1 101 ? 13.815 11.543 -7.879 1.00 48.44 101 ASN A N 1
ATOM 791 C CA . ASN A 1 101 ? 12.859 12.609 -7.615 1.00 48.44 101 ASN A CA 1
ATOM 792 C C . ASN A 1 101 ? 11.912 12.158 -6.523 1.00 48.44 101 ASN A C 1
ATOM 794 O O . ASN A 1 101 ? 11.179 11.168 -6.757 1.00 48.44 101 ASN A O 1
#

Radius of gyration: 15.2 Å; chains: 1; bounding box: 42×25×34 Å

Secondary structure (DSSP, 8-state):
--PPP-------B--SS--B-TT--EEE-PPPTT--B---SSEEES-----TT-SSS--SB--SSPEEEEPPTT--GGG--TT--STT-BPBTTTSTTTT-

Organism: Tagetes erecta (NCBI:txid13708)

InterPro domains:
  IPR006918 COBRA [PTHR31673] (6-99)
  IPR060662 COBRA, N-terminal domain [PF04833] (6-99)